Protein AF-A0A7W0YVU8-F1 (afdb_monomer_lite)

Secondary structure (DSSP, 8-state):
-HHHHHHHHHHHHHHHHHHHHHHHHHHHHHHHHHHHHHHHHH-TTSTTTT--SSS------PPPPTTS--

Radius of gyration: 24.74 Å; chains: 1; bounding box: 60×36×58 Å

Structure (mmCIF, N/CA/C/O backbone):
data_AF-A0A7W0YVU8-F1
#
_entry.id   AF-A0A7W0YVU8-F1
#
loop_
_atom_site.group_PDB
_atom_site.id
_atom_site.type_symbol
_atom_site.label_atom_id
_atom_site.label_alt_id
_atom_site.label_comp_id
_atom_site.label_asym_id
_atom_site.label_entity_id
_atom_site.label_seq_id
_atom_site.pdbx_PDB_ins_code
_atom_site.Cartn_x
_atom_site.Cartn_y
_atom_site.Cartn_z
_atom_site.occupancy
_atom_site.B_iso_or_equiv
_atom_site.auth_seq_id
_atom_site.auth_comp_id
_atom_site.auth_asym_id
_atom_site.auth_atom_id
_atom_site.pdbx_PDB_model_num
ATOM 1 N N . MET A 1 1 ? -21.693 3.911 35.021 1.00 61.72 1 MET A N 1
ATOM 2 C CA . MET A 1 1 ? -20.370 3.265 34.885 1.00 61.72 1 MET A CA 1
ATOM 3 C C . MET A 1 1 ? -20.409 2.189 33.807 1.00 61.72 1 MET A C 1
ATOM 5 O O . MET A 1 1 ? -19.580 2.259 32.929 1.00 61.72 1 MET A O 1
ATOM 9 N N . THR A 1 2 ? -21.359 1.245 33.800 1.00 70.56 2 THR A N 1
ATOM 10 C CA . THR A 1 2 ? -21.445 0.177 32.774 1.00 70.56 2 THR A CA 1
ATOM 11 C C . THR A 1 2 ? -21.870 0.641 31.376 1.00 70.56 2 THR A C 1
ATOM 13 O O . THR A 1 2 ? -21.391 0.069 30.407 1.00 70.56 2 THR A O 1
ATOM 16 N N . GLU A 1 3 ? -22.721 1.668 31.256 1.00 75.94 3 GLU A N 1
ATOM 17 C CA . GLU A 1 3 ? -23.108 2.244 29.952 1.00 75.94 3 GLU A CA 1
ATOM 18 C C . GLU A 1 3 ? -21.908 2.827 29.183 1.00 75.94 3 GLU A C 1
ATOM 20 O O . GLU A 1 3 ? -21.759 2.574 27.996 1.00 75.94 3 GLU A O 1
ATOM 25 N N . ASP A 1 4 ? -21.019 3.540 29.883 1.00 84.88 4 ASP A N 1
ATOM 26 C CA . ASP A 1 4 ? -19.839 4.207 29.306 1.00 84.88 4 ASP A CA 1
ATOM 27 C C . ASP A 1 4 ? -18.833 3.197 28.727 1.00 84.88 4 ASP A C 1
ATOM 29 O O . ASP A 1 4 ? -18.306 3.373 27.631 1.00 84.88 4 ASP A O 1
ATOM 33 N N . TYR A 1 5 ? -18.647 2.065 29.417 1.00 85.44 5 TYR A N 1
ATOM 34 C CA . TYR A 1 5 ? -17.823 0.962 28.919 1.00 85.44 5 TYR A CA 1
ATOM 35 C C . TYR A 1 5 ? -18.404 0.300 27.669 1.00 85.44 5 TYR A C 1
ATOM 37 O O . TYR A 1 5 ? -17.646 -0.182 26.832 1.00 85.44 5 TYR A O 1
ATOM 45 N N . ARG A 1 6 ? -19.733 0.250 27.543 1.00 87.19 6 ARG A N 1
ATOM 46 C CA . ARG A 1 6 ? -20.386 -0.331 26.369 1.00 87.19 6 ARG A CA 1
ATOM 47 C C . ARG A 1 6 ? -20.235 0.575 25.152 1.00 87.19 6 ARG A C 1
ATOM 49 O O . ARG A 1 6 ? -19.886 0.085 24.088 1.00 87.19 6 ARG A O 1
ATOM 56 N N . GLU A 1 7 ? -20.445 1.875 25.327 1.00 91.69 7 GLU A N 1
ATOM 57 C CA . GLU A 1 7 ? -20.259 2.862 24.260 1.00 91.69 7 GLU A CA 1
ATOM 58 C C . GLU A 1 7 ? -18.803 2.893 23.772 1.00 91.69 7 GLU A C 1
ATOM 60 O O . GLU A 1 7 ? -18.554 2.872 22.568 1.00 91.69 7 GLU A O 1
ATOM 65 N N . GLN A 1 8 ? -17.830 2.834 24.690 1.00 91.00 8 GLN A N 1
ATOM 66 C CA . GLN A 1 8 ? -16.415 2.713 24.321 1.00 91.00 8 GLN A CA 1
ATOM 67 C C . GLN A 1 8 ? -16.098 1.414 23.573 1.00 91.00 8 GLN A C 1
ATOM 69 O O . GLN A 1 8 ? -15.304 1.439 22.635 1.00 91.00 8 GLN A O 1
ATOM 74 N N . ALA A 1 9 ? -16.696 0.285 23.967 1.00 93.88 9 ALA A N 1
ATOM 75 C CA . ALA A 1 9 ? -16.486 -0.985 23.277 1.00 93.88 9 ALA A CA 1
ATOM 76 C C . ALA A 1 9 ? -17.041 -0.946 21.845 1.00 93.88 9 ALA A C 1
ATOM 78 O O . ALA A 1 9 ? -16.335 -1.317 20.914 1.00 93.88 9 ALA A O 1
ATOM 79 N N . GLU A 1 10 ? -18.258 -0.428 21.659 1.00 94.25 10 GLU A N 1
ATOM 80 C CA . GLU A 1 10 ? -18.881 -0.296 20.335 1.00 94.25 10 GLU A CA 1
ATOM 81 C C . GLU A 1 10 ? -18.081 0.663 19.427 1.00 94.25 10 GLU A C 1
ATOM 83 O O . GLU A 1 10 ? -17.864 0.368 18.251 1.00 94.25 10 GLU A O 1
ATOM 88 N N . ALA A 1 11 ? -17.560 1.771 19.970 1.00 94.56 11 ALA A N 1
ATOM 89 C CA . ALA A 1 11 ? -16.691 2.687 19.227 1.00 94.56 11 ALA A CA 1
ATOM 90 C C . ALA A 1 11 ? -15.353 2.038 18.824 1.00 94.56 11 ALA A C 1
ATOM 92 O O . ALA A 1 11 ? -14.901 2.208 17.692 1.00 94.56 11 ALA A O 1
ATOM 93 N N . ALA A 1 12 ? -14.738 1.266 19.726 1.00 95.62 12 ALA A N 1
ATOM 94 C CA . ALA A 1 12 ? -13.490 0.560 19.446 1.00 95.62 12 ALA A CA 1
ATOM 95 C C . ALA A 1 12 ? -13.671 -0.553 18.399 1.00 95.62 12 ALA A C 1
ATOM 97 O O . ALA A 1 12 ? -12.805 -0.742 17.548 1.00 95.62 12 ALA A O 1
ATOM 98 N N . GLU A 1 13 ? -14.795 -1.275 18.428 1.00 96.44 13 GLU A N 1
ATOM 99 C CA . GLU A 1 13 ? -15.133 -2.279 17.411 1.00 96.44 13 GLU A CA 1
ATOM 100 C C . GLU A 1 13 ? -15.303 -1.644 16.024 1.00 96.44 13 GLU A C 1
ATOM 102 O O . GLU A 1 13 ? -14.790 -2.177 15.039 1.00 96.44 13 GLU A O 1
ATOM 107 N N . HIS A 1 14 ? -15.957 -0.479 15.947 1.00 96.38 14 HIS A N 1
ATOM 108 C CA . HIS A 1 14 ? -16.090 0.269 14.695 1.00 96.38 14 HIS A CA 1
ATOM 109 C C . HIS A 1 14 ? -14.731 0.741 14.165 1.00 96.38 14 HIS A C 1
ATOM 111 O O . HIS A 1 14 ? -14.423 0.555 12.991 1.00 96.38 14 HIS A O 1
ATOM 117 N N . GLU A 1 15 ? -13.888 1.318 15.025 1.00 97.31 15 GLU A N 1
ATOM 118 C CA . GLU A 1 15 ? -12.554 1.775 14.625 1.00 97.31 15 GLU A CA 1
ATOM 119 C C . GLU A 1 15 ? -11.675 0.614 14.130 1.00 97.31 15 GLU A C 1
ATOM 121 O O . GLU A 1 15 ? -10.938 0.764 13.152 1.00 97.31 15 GLU A O 1
ATOM 126 N N . LEU A 1 16 ? -11.767 -0.556 14.772 1.00 97.81 16 LEU A N 1
ATOM 127 C CA . LEU A 1 16 ? -11.068 -1.762 14.331 1.00 97.81 16 LEU A CA 1
ATOM 128 C C . LEU A 1 16 ? -11.536 -2.215 12.947 1.00 97.81 16 LEU A C 1
ATOM 130 O O . LEU A 1 16 ? -10.689 -2.500 12.102 1.00 97.81 16 LEU A O 1
ATOM 134 N N . ALA A 1 17 ? -12.847 -2.232 12.697 1.00 97.31 17 ALA A N 1
ATOM 135 C CA . ALA A 1 17 ? -13.393 -2.589 11.390 1.00 97.31 17 ALA A CA 1
ATOM 136 C C . ALA A 1 17 ? -12.917 -1.618 10.291 1.00 97.31 17 ALA A C 1
ATOM 138 O O . ALA A 1 17 ? -12.432 -2.055 9.247 1.00 97.31 17 ALA A O 1
ATOM 139 N N . ASP A 1 18 ? -12.946 -0.309 10.559 1.00 97.81 18 ASP A N 1
ATOM 140 C CA . ASP A 1 18 ? -12.453 0.718 9.629 1.00 97.81 18 ASP A CA 1
ATOM 141 C C . ASP A 1 18 ? -10.946 0.582 9.361 1.00 97.81 18 ASP A C 1
ATOM 143 O O . ASP A 1 18 ? -10.437 0.878 8.274 1.00 97.81 18 ASP A O 1
ATOM 147 N N . MET A 1 19 ? -10.176 0.194 10.377 1.00 97.88 19 MET A N 1
ATOM 148 C CA . MET A 1 19 ? -8.742 -0.040 10.239 1.00 97.88 19 MET A CA 1
ATOM 149 C C . MET A 1 19 ? -8.457 -1.296 9.417 1.00 97.88 19 MET A C 1
ATOM 151 O O . MET A 1 19 ? -7.551 -1.279 8.581 1.00 97.88 19 MET A O 1
ATOM 155 N N . GLU A 1 20 ? -9.233 -2.358 9.619 1.00 97.75 20 GLU A N 1
ATOM 156 C CA . GLU A 1 20 ? -9.121 -3.605 8.869 1.00 97.75 20 G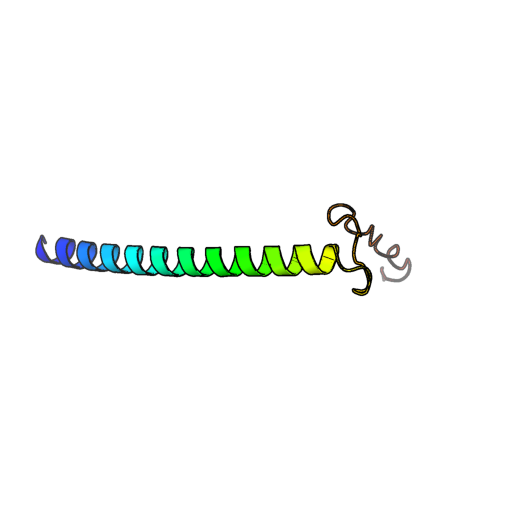LU A CA 1
ATOM 157 C C . GLU A 1 20 ? -9.450 -3.389 7.386 1.00 97.75 20 GLU A C 1
ATOM 159 O O . GLU A 1 20 ? -8.688 -3.825 6.522 1.00 97.75 20 GLU A O 1
ATOM 164 N N . GLU A 1 21 ? -10.520 -2.652 7.076 1.00 98.00 21 GLU A N 1
ATOM 165 C CA . GLU A 1 21 ? -10.884 -2.309 5.698 1.00 98.00 21 GLU A CA 1
ATOM 166 C C . GLU A 1 21 ? -9.781 -1.491 5.010 1.00 98.00 21 GLU A C 1
ATOM 168 O O . GLU A 1 21 ? -9.320 -1.842 3.921 1.00 98.00 21 GLU A O 1
ATOM 173 N N . ARG A 1 22 ? -9.290 -0.428 5.660 1.00 97.81 22 ARG A N 1
ATOM 174 C CA . ARG A 1 22 ? -8.212 0.401 5.094 1.00 97.81 22 ARG A CA 1
ATOM 175 C C . ARG A 1 22 ? -6.925 -0.388 4.887 1.00 97.81 22 ARG A C 1
ATOM 177 O O . ARG A 1 22 ? -6.222 -0.166 3.905 1.00 97.81 22 ARG A O 1
ATOM 184 N N . SER A 1 23 ? -6.614 -1.311 5.793 1.00 97.25 23 SER A N 1
ATOM 185 C CA . SER A 1 23 ? -5.425 -2.158 5.675 1.00 97.25 23 SER A CA 1
ATOM 186 C C . SER A 1 23 ? -5.521 -3.098 4.474 1.00 97.25 23 SER A C 1
ATOM 188 O O . SER A 1 23 ? -4.534 -3.271 3.760 1.00 97.25 23 SER A O 1
ATOM 190 N N . GLN A 1 24 ? -6.707 -3.656 4.208 1.00 97.94 24 GLN A N 1
ATOM 191 C CA . GLN A 1 24 ? -6.953 -4.473 3.017 1.00 97.94 24 GLN A CA 1
ATOM 192 C C . GLN A 1 24 ? -6.763 -3.659 1.732 1.00 97.94 24 GLN A C 1
ATOM 194 O O . GLN A 1 24 ? -6.000 -4.075 0.864 1.00 97.94 24 GLN A O 1
ATOM 199 N N . GLN A 1 25 ? -7.356 -2.463 1.652 1.00 97.75 25 GLN A N 1
ATOM 200 C CA . GLN A 1 25 ? -7.201 -1.572 0.493 1.00 97.75 25 GLN A CA 1
ATOM 201 C C . GLN A 1 25 ? -5.731 -1.208 0.240 1.00 97.75 25 GLN A C 1
ATOM 203 O O . GLN A 1 25 ? -5.251 -1.255 -0.891 1.00 97.75 25 GLN A O 1
ATOM 208 N N . VAL A 1 26 ? -4.974 -0.885 1.295 1.00 98.31 26 VAL A N 1
ATOM 209 C CA . VAL A 1 26 ? -3.533 -0.614 1.175 1.00 98.31 26 VAL A CA 1
ATOM 210 C C . VAL A 1 26 ? -2.778 -1.839 0.656 1.00 98.31 26 VAL A C 1
ATOM 212 O O . VAL A 1 26 ? -1.906 -1.689 -0.199 1.00 98.31 26 VAL A O 1
ATOM 215 N N . GLY A 1 27 ? -3.118 -3.040 1.128 1.00 97.94 27 GLY A N 1
ATOM 216 C CA . GLY A 1 27 ? -2.544 -4.287 0.621 1.00 97.94 27 GLY A CA 1
ATOM 217 C C . GLY A 1 27 ? -2.772 -4.468 -0.881 1.00 97.94 27 GLY A C 1
ATOM 218 O O . GLY A 1 27 ? -1.823 -4.733 -1.616 1.00 97.94 27 GLY A O 1
ATOM 219 N N . GLU A 1 28 ? -3.998 -4.237 -1.351 1.00 98.00 28 GLU A N 1
ATOM 220 C CA . GLU A 1 28 ? -4.344 -4.314 -2.775 1.00 98.00 28 GLU A CA 1
ATOM 221 C C . GLU A 1 28 ? -3.542 -3.316 -3.620 1.00 98.00 28 GLU A C 1
ATO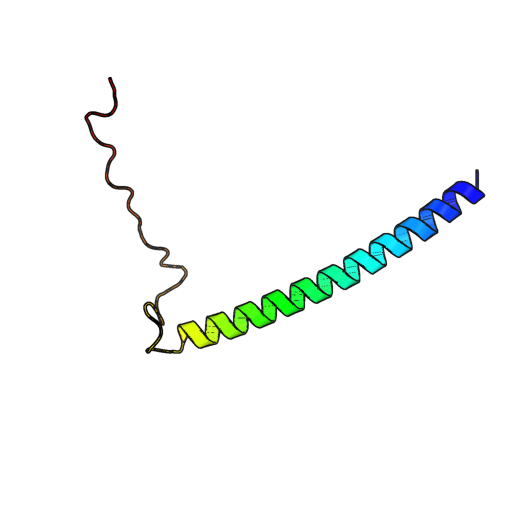M 223 O O . GLU A 1 28 ? -2.982 -3.689 -4.654 1.00 98.00 28 GLU A O 1
ATOM 228 N N . HIS A 1 29 ? -3.415 -2.070 -3.157 1.00 98.12 29 HIS A N 1
ATOM 229 C CA . HIS A 1 29 ? -2.619 -1.051 -3.841 1.00 98.12 29 HIS A CA 1
ATOM 230 C C . HIS A 1 29 ? -1.127 -1.397 -3.891 1.00 98.12 29 HIS A C 1
ATOM 232 O O . HIS A 1 29 ? -0.470 -1.140 -4.901 1.00 98.12 29 HIS A O 1
ATOM 238 N N . ILE A 1 30 ? -0.580 -1.990 -2.825 1.00 97.31 30 ILE A N 1
ATOM 239 C CA . ILE A 1 30 ? 0.811 -2.461 -2.803 1.00 97.31 30 ILE A CA 1
ATOM 240 C C . ILE A 1 30 ? 1.011 -3.584 -3.822 1.00 97.31 30 ILE A C 1
ATOM 242 O O . ILE A 1 30 ? 1.993 -3.564 -4.565 1.00 97.31 30 ILE A O 1
ATOM 246 N N . ASP A 1 31 ? 0.093 -4.547 -3.882 1.00 97.75 31 ASP A N 1
ATOM 247 C CA . ASP A 1 31 ? 0.181 -5.658 -4.828 1.00 97.75 31 ASP A CA 1
ATOM 248 C C . ASP A 1 31 ? 0.051 -5.188 -6.281 1.00 97.75 31 ASP A C 1
ATOM 250 O O . ASP A 1 31 ? 0.752 -5.694 -7.160 1.00 97.75 31 ASP A O 1
ATOM 254 N N . GLU A 1 32 ? -0.823 -4.218 -6.553 1.00 97.56 32 GLU A N 1
ATOM 255 C CA . GLU A 1 32 ? -0.939 -3.588 -7.870 1.00 97.56 32 GLU A CA 1
ATOM 256 C C . GLU A 1 32 ? 0.354 -2.857 -8.252 1.00 97.56 32 GLU A C 1
ATOM 258 O O . GLU A 1 32 ? 0.912 -3.112 -9.322 1.00 97.56 32 GLU A O 1
ATOM 263 N N . ALA A 1 33 ? 0.873 -2.014 -7.356 1.00 96.94 33 ALA A N 1
ATOM 264 C CA . ALA A 1 33 ? 2.116 -1.282 -7.573 1.00 96.94 33 ALA A CA 1
ATOM 265 C C . ALA A 1 33 ? 3.309 -2.225 -7.783 1.00 96.94 33 ALA A C 1
ATOM 267 O O . ALA A 1 33 ? 4.147 -1.972 -8.648 1.00 96.94 33 ALA A O 1
ATOM 268 N N . ARG A 1 34 ? 3.373 -3.342 -7.044 1.00 95.50 34 ARG A N 1
ATOM 269 C CA . ARG A 1 34 ? 4.407 -4.366 -7.236 1.00 95.50 34 ARG A CA 1
ATOM 270 C C . ARG A 1 34 ? 4.319 -4.989 -8.625 1.00 95.50 34 ARG A C 1
ATOM 272 O O . ARG A 1 34 ? 5.338 -5.075 -9.299 1.00 95.50 34 ARG A O 1
ATOM 279 N N . LYS A 1 35 ? 3.126 -5.392 -9.071 1.00 96.06 35 LYS A N 1
ATOM 280 C CA . LYS A 1 35 ? 2.936 -5.988 -10.406 1.00 96.06 35 LYS A CA 1
ATOM 281 C C . LYS A 1 35 ? 3.319 -5.018 -11.521 1.00 96.06 35 LYS A C 1
ATOM 283 O O . LYS A 1 35 ? 3.976 -5.415 -12.478 1.00 96.06 35 LYS A O 1
ATOM 288 N N . ASP A 1 36 ? 2.916 -3.755 -11.399 1.00 95.38 36 ASP A N 1
ATOM 289 C CA . ASP A 1 36 ? 3.283 -2.704 -12.351 1.00 95.38 36 ASP A CA 1
ATOM 290 C C . ASP A 1 36 ? 4.800 -2.469 -12.373 1.00 95.38 36 ASP A C 1
ATOM 292 O O . ASP A 1 36 ? 5.406 -2.389 -13.442 1.00 95.38 36 ASP A O 1
ATOM 296 N N . TRP A 1 37 ? 5.438 -2.435 -11.202 1.00 92.25 37 TRP A N 1
ATOM 297 C CA . TRP A 1 37 ? 6.890 -2.331 -11.102 1.00 92.25 37 TRP A CA 1
ATOM 298 C C . TRP A 1 37 ? 7.601 -3.529 -11.745 1.00 92.25 37 TRP A C 1
ATOM 300 O O . TRP A 1 37 ? 8.491 -3.327 -12.567 1.00 92.25 37 TRP A O 1
ATOM 310 N N . GLU A 1 38 ? 7.181 -4.763 -11.457 1.00 92.75 38 GLU A N 1
ATOM 311 C CA . GLU A 1 38 ? 7.745 -5.977 -12.066 1.00 92.75 38 GLU A CA 1
ATOM 312 C C . GLU A 1 38 ? 7.604 -5.963 -13.596 1.00 92.75 38 GLU A C 1
ATOM 314 O O . GLU A 1 38 ? 8.552 -6.294 -14.312 1.00 92.75 38 GLU A O 1
ATOM 319 N N . ALA A 1 39 ? 6.450 -5.522 -14.111 1.00 93.50 39 ALA A N 1
ATOM 320 C CA . ALA A 1 39 ? 6.227 -5.372 -15.546 1.00 93.50 39 ALA A CA 1
ATOM 321 C C . ALA A 1 39 ? 7.179 -4.340 -16.167 1.00 93.50 39 ALA A C 1
ATOM 323 O O . ALA A 1 39 ? 7.758 -4.595 -17.222 1.00 93.50 39 ALA A O 1
ATOM 324 N N . LYS A 1 40 ? 7.388 -3.202 -15.496 1.00 90.62 40 LYS A N 1
ATOM 325 C CA . LYS A 1 40 ? 8.319 -2.154 -15.939 1.00 90.62 40 LYS A CA 1
ATOM 326 C C . LYS A 1 40 ? 9.777 -2.596 -15.877 1.00 90.62 40 LYS A C 1
ATOM 328 O O . LYS A 1 40 ? 10.539 -2.256 -16.771 1.00 90.62 40 LYS A O 1
ATOM 333 N N . VAL A 1 41 ? 10.169 -3.366 -14.863 1.00 90.19 41 VAL A N 1
ATOM 334 C CA . VAL A 1 41 ? 11.522 -3.938 -14.766 1.00 90.19 41 VAL A CA 1
ATOM 335 C C . VAL A 1 41 ? 11.784 -4.925 -15.902 1.00 90.19 41 VAL A C 1
ATOM 337 O O . VAL A 1 41 ? 12.906 -4.988 -16.403 1.00 90.19 41 VAL A O 1
ATOM 340 N N . ALA A 1 42 ? 10.769 -5.685 -16.317 1.00 89.69 42 ALA A N 1
ATOM 341 C CA . ALA A 1 42 ? 10.884 -6.659 -17.397 1.00 89.69 42 ALA A CA 1
ATOM 342 C C . ALA A 1 42 ? 10.827 -6.041 -18.806 1.00 89.69 42 ALA A C 1
ATOM 344 O O . ALA A 1 42 ? 11.200 -6.714 -19.769 1.00 89.69 42 ALA A O 1
ATOM 345 N N . ASP A 1 43 ? 10.356 -4.800 -18.950 1.00 92.31 43 ASP A N 1
ATOM 346 C CA . ASP A 1 43 ? 10.214 -4.135 -20.245 1.00 92.31 43 ASP A CA 1
ATOM 347 C C . ASP A 1 43 ? 11.507 -3.398 -20.649 1.00 92.31 43 ASP A C 1
ATOM 349 O O . ASP A 1 43 ? 11.783 -2.316 -20.132 1.00 92.31 43 ASP A O 1
ATOM 353 N N . PRO A 1 44 ? 12.287 -3.902 -21.626 1.00 87.62 44 PRO A N 1
ATOM 354 C CA . PRO A 1 44 ? 13.526 -3.256 -22.061 1.00 87.62 44 PRO A CA 1
ATOM 355 C C . PRO A 1 44 ? 13.306 -1.904 -22.760 1.00 87.62 44 PRO A C 1
ATOM 357 O O . PRO A 1 44 ? 14.275 -1.189 -23.016 1.00 87.62 44 PRO A O 1
ATOM 360 N N . ALA A 1 45 ? 12.064 -1.551 -23.110 1.00 93.12 45 ALA A N 1
ATOM 361 C CA . ALA A 1 45 ? 11.733 -0.228 -23.623 1.00 93.12 45 ALA A CA 1
ATOM 362 C C . ALA A 1 45 ? 11.644 0.828 -22.508 1.00 93.12 45 ALA A C 1
ATOM 364 O O . ALA A 1 45 ? 11.734 2.023 -22.803 1.00 93.12 45 ALA A O 1
ATOM 365 N N . VAL A 1 46 ? 11.489 0.418 -21.244 1.00 90.31 46 VAL A N 1
ATOM 366 C CA . VAL A 1 46 ? 11.493 1.321 -20.090 1.00 90.31 46 VAL A CA 1
ATOM 367 C C . VAL A 1 46 ? 12.943 1.695 -19.749 1.00 90.31 46 VAL A C 1
ATOM 369 O O . VAL A 1 46 ? 13.765 0.819 -19.470 1.00 90.31 46 VAL A O 1
ATOM 372 N N . PRO A 1 47 ? 13.308 2.991 -19.756 1.00 85.75 47 PRO A N 1
ATOM 373 C 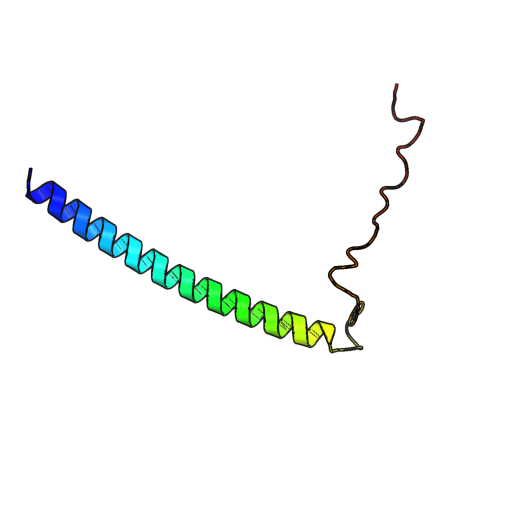CA . PRO A 1 47 ? 14.654 3.416 -19.386 1.00 85.75 47 PRO A CA 1
ATOM 374 C C . PRO A 1 47 ? 15.024 2.963 -17.967 1.00 85.75 47 PRO A C 1
ATOM 376 O O . PRO A 1 47 ? 14.291 3.237 -17.020 1.00 85.75 47 PRO A O 1
ATOM 379 N N . GLY A 1 48 ? 16.168 2.28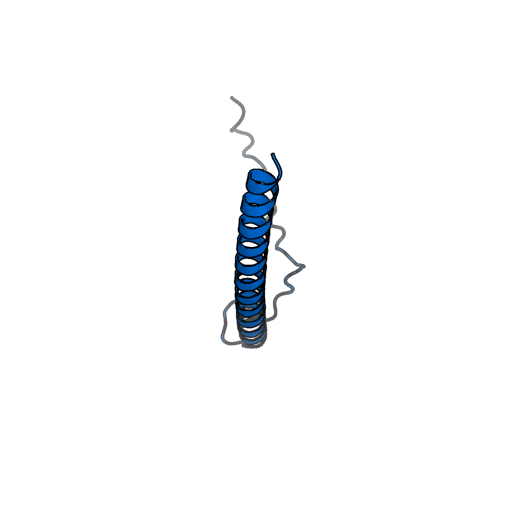9 -17.825 1.00 81.56 48 GLY A N 1
ATOM 380 C CA . GLY A 1 48 ? 16.632 1.748 -16.541 1.00 81.56 48 GLY A CA 1
ATOM 381 C C . GLY A 1 48 ? 16.041 0.385 -16.154 1.00 81.56 48 GLY A C 1
ATOM 382 O O . GLY A 1 48 ? 16.356 -0.116 -15.076 1.00 81.56 48 GLY A O 1
ATOM 383 N N . ALA A 1 49 ? 15.221 -0.237 -17.009 1.00 83.44 49 ALA A N 1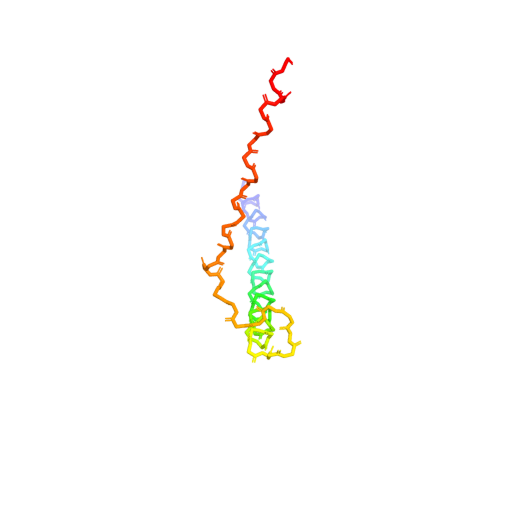
ATOM 384 C CA . ALA A 1 49 ? 14.715 -1.591 -16.795 1.00 83.44 49 ALA A CA 1
ATOM 385 C C . ALA A 1 49 ? 15.841 -2.637 -16.722 1.00 83.44 49 ALA A C 1
ATOM 387 O O . ALA A 1 49 ? 16.862 -2.529 -17.404 1.00 83.44 49 ALA A O 1
ATOM 388 N N . GLY A 1 50 ? 15.649 -3.659 -15.885 1.00 68.19 50 GLY A N 1
ATOM 389 C CA . GLY A 1 50 ? 16.637 -4.713 -15.631 1.00 68.19 50 GLY A CA 1
ATOM 390 C C . GLY A 1 50 ? 17.831 -4.308 -14.754 1.00 68.19 50 GLY A C 1
ATOM 391 O O . GLY A 1 50 ? 18.731 -5.127 -14.571 1.00 68.19 50 GLY A O 1
ATOM 392 N N . GLY A 1 51 ? 17.859 -3.081 -14.218 1.00 67.31 51 GLY A N 1
ATOM 393 C CA . GLY A 1 51 ? 18.812 -2.686 -13.179 1.00 67.31 51 GLY A CA 1
ATOM 394 C C . GLY A 1 51 ? 18.552 -3.432 -11.868 1.00 67.31 51 GLY A C 1
ATOM 395 O O . GLY A 1 51 ? 17.404 -3.728 -11.537 1.00 67.31 51 GLY A O 1
ATOM 396 N N . ASP A 1 52 ? 19.615 -3.752 -11.133 1.00 59.81 52 ASP A N 1
ATOM 397 C CA . ASP A 1 52 ? 19.503 -4.353 -9.805 1.00 59.81 52 ASP A CA 1
ATOM 398 C C . ASP A 1 52 ? 18.985 -3.281 -8.817 1.00 59.81 52 ASP A C 1
ATOM 400 O O . ASP A 1 52 ? 19.626 -2.239 -8.673 1.00 59.81 52 ASP A O 1
ATOM 404 N N . PRO A 1 53 ? 17.810 -3.466 -8.187 1.00 56.84 53 PRO A N 1
ATOM 405 C CA . PRO A 1 53 ? 17.235 -2.472 -7.280 1.00 56.84 53 PRO A CA 1
ATOM 406 C C . PRO A 1 53 ? 17.982 -2.366 -5.938 1.00 56.84 53 PRO A C 1
ATOM 408 O O . PRO A 1 53 ? 17.827 -1.356 -5.255 1.00 56.84 53 PRO A O 1
ATOM 411 N N . ASP A 1 54 ? 18.776 -3.380 -5.570 1.00 57.19 54 ASP A N 1
ATOM 412 C CA . ASP A 1 54 ? 19.690 -3.383 -4.417 1.00 57.19 54 ASP A CA 1
ATOM 413 C C . ASP A 1 54 ? 21.076 -2.823 -4.782 1.00 57.19 54 ASP A C 1
ATOM 415 O O . ASP A 1 54 ? 21.792 -2.326 -3.913 1.00 57.19 54 ASP A O 1
ATOM 419 N N . ALA A 1 55 ? 21.427 -2.778 -6.071 1.00 56.09 55 ALA A N 1
ATOM 420 C CA . ALA A 1 55 ? 22.419 -1.850 -6.607 1.00 56.09 55 ALA A CA 1
ATOM 421 C C . ALA A 1 55 ? 21.813 -0.441 -6.692 1.00 56.09 55 ALA A C 1
ATOM 423 O O . ALA A 1 55 ? 21.852 0.225 -7.730 1.00 56.09 55 ALA A O 1
ATOM 424 N N . GLY A 1 56 ? 21.232 0.019 -5.578 1.00 48.69 56 GLY A N 1
ATOM 425 C CA . GLY A 1 56 ? 21.057 1.437 -5.332 1.00 48.69 56 GLY A CA 1
ATOM 426 C C . GLY A 1 56 ? 22.391 2.087 -5.646 1.00 48.69 56 GLY A C 1
ATOM 427 O O . GLY A 1 56 ? 23.413 1.683 -5.091 1.00 48.69 56 GLY A O 1
ATOM 428 N N . GLY A 1 57 ? 22.382 2.983 -6.632 1.00 47.81 57 GLY A N 1
ATOM 429 C CA . GLY A 1 57 ? 23.588 3.639 -7.089 1.00 47.81 57 GLY A CA 1
ATOM 430 C C . GLY A 1 57 ? 24.399 4.097 -5.888 1.00 47.81 57 GLY A C 1
ATOM 431 O O . GLY A 1 57 ? 23.858 4.714 -4.967 1.00 47.81 57 GLY A O 1
ATOM 432 N N . ASP A 1 58 ? 25.695 3.810 -5.919 1.00 52.09 58 ASP A N 1
ATOM 433 C CA . ASP A 1 58 ? 26.681 4.736 -5.397 1.00 52.09 58 ASP A CA 1
ATOM 434 C C . ASP A 1 58 ? 26.416 6.098 -6.072 1.00 52.09 58 ASP A C 1
ATOM 436 O O . ASP A 1 58 ? 27.089 6.500 -7.019 1.00 52.09 58 ASP A O 1
ATOM 440 N N . ASP A 1 59 ? 25.406 6.826 -5.590 1.00 54.97 59 ASP A N 1
ATOM 441 C CA . ASP A 1 59 ? 25.455 8.276 -5.508 1.00 54.97 59 ASP A CA 1
ATOM 442 C C . ASP A 1 59 ? 26.531 8.544 -4.451 1.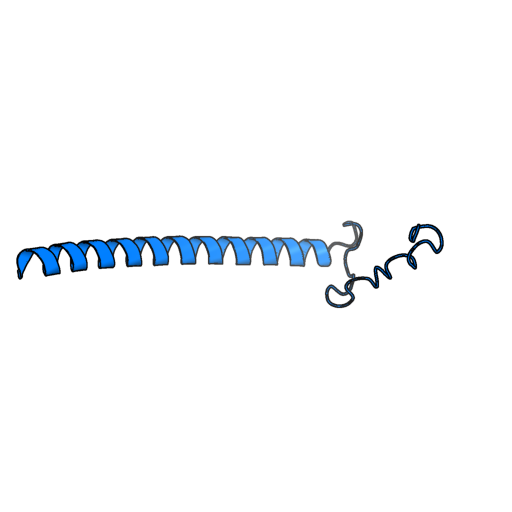00 54.97 59 ASP A C 1
ATOM 444 O O . ASP A 1 59 ? 26.273 8.841 -3.283 1.00 54.97 59 ASP A O 1
ATOM 448 N N . GLU A 1 60 ? 27.779 8.275 -4.851 1.00 55.47 60 GLU A N 1
ATOM 449 C CA . GLU A 1 60 ? 28.951 8.834 -4.220 1.00 55.47 60 GLU A CA 1
ATOM 450 C C . GLU A 1 60 ? 28.708 10.332 -4.306 1.00 55.47 60 GLU A C 1
ATOM 452 O O . GLU A 1 60 ? 28.886 10.944 -5.363 1.00 55.47 60 GLU A O 1
ATOM 457 N N . LEU A 1 61 ? 28.174 10.889 -3.213 1.00 62.28 61 LEU A N 1
ATOM 458 C CA . LEU A 1 61 ? 28.060 12.323 -3.030 1.00 62.28 61 LEU A CA 1
ATOM 459 C C . LEU A 1 61 ? 29.376 12.907 -3.540 1.00 62.28 61 LEU A C 1
ATOM 461 O O . LEU A 1 61 ? 30.434 12.440 -3.091 1.00 62.28 61 LEU A O 1
ATOM 465 N N . PRO A 1 62 ? 29.352 13.866 -4.485 1.00 69.56 62 PRO A N 1
ATOM 466 C CA . PRO A 1 62 ? 30.588 14.493 -4.908 1.00 69.56 62 PRO A CA 1
ATOM 467 C C . PRO A 1 62 ? 31.312 14.952 -3.638 1.00 69.56 62 PRO A C 1
ATOM 469 O O . PRO A 1 62 ? 30.648 15.446 -2.716 1.00 69.56 62 PRO A O 1
ATOM 472 N N . PRO A 1 63 ? 32.633 14.721 -3.530 1.00 75.06 63 PRO A N 1
ATOM 473 C CA . PRO A 1 63 ? 33.362 15.064 -2.320 1.00 75.06 63 PRO A CA 1
ATOM 474 C C . PRO A 1 63 ? 33.048 16.520 -1.950 1.00 75.06 63 PRO A C 1
ATOM 476 O O . PRO A 1 63 ? 32.956 17.351 -2.861 1.00 75.06 63 PRO A O 1
ATOM 479 N N . PRO A 1 64 ? 32.840 16.827 -0.654 1.00 75.12 64 PRO A N 1
ATOM 480 C CA . PRO A 1 64 ? 32.453 18.167 -0.231 1.00 75.12 64 PRO A CA 1
ATOM 481 C C . PRO A 1 64 ? 33.446 19.187 -0.786 1.00 75.12 64 PRO A C 1
ATOM 483 O O . PRO A 1 64 ? 34.656 18.930 -0.797 1.00 75.12 64 PRO A O 1
ATOM 486 N N . ASP A 1 65 ? 32.934 20.322 -1.266 1.00 76.12 65 ASP A N 1
ATOM 487 C CA . ASP A 1 65 ? 33.779 21.366 -1.832 1.00 76.12 65 ASP A CA 1
ATOM 488 C C . ASP A 1 65 ? 34.762 21.834 -0.741 1.00 76.12 65 ASP A C 1
ATOM 490 O O . ASP A 1 65 ? 34.324 22.257 0.337 1.00 76.12 65 ASP A O 1
ATOM 494 N N . PRO A 1 66 ? 36.091 21.757 -0.963 1.00 75.81 66 PRO A N 1
ATOM 495 C CA . PRO A 1 66 ? 37.075 22.177 0.034 1.00 75.81 66 PRO A CA 1
ATOM 496 C C . PRO A 1 66 ? 36.966 23.667 0.403 1.00 75.81 66 PRO A C 1
ATOM 498 O O . PRO A 1 66 ? 37.657 24.113 1.320 1.00 75.81 66 PRO A O 1
ATOM 501 N N . HIS A 1 67 ? 36.126 24.437 -0.296 1.00 71.44 67 HIS A N 1
ATOM 502 C CA . HIS A 1 67 ? 35.880 25.853 -0.060 1.00 71.44 67 HIS A CA 1
ATOM 503 C C . HIS A 1 67 ? 34.599 26.174 0.738 1.00 71.44 67 HIS A C 1
ATOM 505 O O . HIS A 1 67 ? 34.344 27.351 0.971 1.00 71.44 67 HIS A O 1
ATOM 511 N N . GLU A 1 68 ? 33.809 25.189 1.191 1.00 65.88 68 GLU A N 1
ATOM 512 C CA . GLU A 1 68 ? 32.579 25.444 1.979 1.00 65.88 68 GLU A CA 1
ATOM 513 C C . GLU A 1 68 ? 32.796 25.644 3.492 1.00 65.88 68 GLU A C 1
ATOM 515 O O . GLU A 1 68 ? 31.861 25.991 4.213 1.00 65.88 68 GLU A O 1
ATOM 520 N N . THR A 1 69 ? 34.019 25.473 3.996 1.00 62.16 69 THR A N 1
ATOM 521 C CA . THR A 1 69 ? 34.383 25.869 5.368 1.00 62.16 69 THR A CA 1
ATOM 522 C C . THR A 1 69 ? 35.062 27.236 5.373 1.00 62.16 69 THR A C 1
ATOM 524 O O . THR A 1 69 ? 36.290 27.300 5.311 1.00 62.16 69 THR A O 1
ATOM 527 N N . ASP A 1 70 ? 34.269 28.304 5.477 1.00 60.62 70 ASP A N 1
ATOM 528 C CA . ASP A 1 70 ? 34.711 29.629 5.950 1.00 60.62 70 ASP A CA 1
ATOM 529 C C . ASP A 1 70 ? 33.760 30.151 7.040 1.00 60.62 70 ASP A C 1
ATOM 531 O O . ASP A 1 70 ? 32.527 30.170 6.804 1.00 60.62 70 ASP A O 1
#

Foldseek 3Di:
DVVVVVVVVVVVVVVVVVVVVVVVVVVVVVVVVVVVVVVLLPDPVRPPRVDDPVPPDPPVPPPPDPPPPD

Sequence (70 aa):
MTEDYREQAEAAEHELADMEERSQQVGEHIDEARKDWEAKVADPAVPGAGGDPDAGGDDELPPPDPHETD

pLDDT: mean 83.5, std 15.68, range [47.81, 98.31]